Protein AF-A0A811YSM6-F1 (afdb_monomer_lite)

InterPro domains:
  IPR012340 Nucleic acid-binding, OB-fold [G3DSA:2.40.50.140] (1-66)
  IPR012340 Nucleic acid-binding, OB-fold [SSF50249] (1-61)
  IPR013970 Replication factor A protein 3 [PF08661] (2-58)

Structure (mmCIF, N/CA/C/O backbone):
data_AF-A0A811YSM6-F1
#
_entry.id   AF-A0A811YSM6-F1
#
loop_
_atom_site.group_PDB
_atom_site.id
_atom_site.type_symbol
_atom_site.label_atom_id
_atom_site.label_alt_id
_atom_site.label_comp_id
_atom_site.label_asym_id
_atom_site.label_entity_id
_atom_site.label_seq_id
_atom_site.pdbx_PDB_ins_code
_atom_site.Cartn_x
_atom_site.Cartn_y
_atom_site.Cartn_z
_atom_site.occupancy
_atom_site.B_iso_or_equiv
_atom_site.auth_seq_id
_atom_site.auth_comp_id
_atom_site.auth_asym_id
_atom_site.auth_atom_id
_atom_site.pdbx_PDB_model_num
ATOM 1 N N . MET A 1 1 ? 4.400 -13.679 14.980 1.00 64.00 1 MET A N 1
ATOM 2 C CA . MET A 1 1 ? 4.866 -13.168 13.680 1.00 64.00 1 MET A CA 1
ATOM 3 C C . MET A 1 1 ? 6.185 -13.834 13.424 1.00 64.00 1 MET A C 1
ATOM 5 O O . MET A 1 1 ? 7.036 -13.783 14.306 1.00 64.00 1 MET A O 1
ATOM 9 N N . GLU A 1 2 ? 6.290 -14.516 12.297 1.00 75.25 2 GLU A N 1
ATOM 10 C CA . GLU A 1 2 ? 7.574 -15.025 11.838 1.00 75.25 2 GLU A CA 1
ATOM 11 C C . GLU A 1 2 ? 8.394 -13.850 11.278 1.00 75.25 2 GLU A C 1
ATOM 13 O O . GLU A 1 2 ? 7.804 -12.857 10.831 1.00 75.25 2 GLU A O 1
ATOM 18 N N . PRO A 1 3 ? 9.725 -13.881 11.430 1.00 86.38 3 PRO A N 1
ATOM 19 C CA . PRO A 1 3 ? 10.607 -12.851 10.891 1.00 86.38 3 PRO A CA 1
ATOM 20 C C . PRO A 1 3 ? 10.581 -12.848 9.355 1.00 86.38 3 PRO A C 1
ATOM 22 O O . PRO A 1 3 ? 10.016 -13.739 8.730 1.00 86.38 3 PRO A O 1
ATOM 25 N N . PHE A 1 4 ? 11.191 -11.833 8.741 1.00 88.12 4 PHE A N 1
ATOM 26 C CA . PHE A 1 4 ? 11.406 -11.852 7.296 1.00 88.12 4 PHE A CA 1
ATOM 27 C C . PHE A 1 4 ? 12.420 -12.941 6.940 1.00 88.12 4 PHE A C 1
ATOM 29 O O . PHE A 1 4 ? 13.520 -12.957 7.494 1.00 88.12 4 PHE A O 1
ATOM 36 N N . ASP A 1 5 ? 12.044 -13.816 6.012 1.00 87.62 5 ASP A N 1
ATOM 37 C CA . ASP A 1 5 ? 12.923 -14.872 5.502 1.00 87.62 5 ASP A CA 1
ATOM 38 C C . ASP A 1 5 ? 13.960 -14.333 4.499 1.00 87.62 5 ASP A C 1
ATOM 40 O O . ASP A 1 5 ? 15.023 -14.925 4.320 1.00 87.62 5 ASP A O 1
ATOM 44 N N . GLU A 1 6 ? 13.670 -13.189 3.870 1.00 87.94 6 GLU A N 1
ATOM 45 C CA . GLU A 1 6 ? 14.487 -12.559 2.830 1.00 87.94 6 GLU A CA 1
ATOM 46 C C . GLU A 1 6 ? 14.683 -11.058 3.099 1.00 87.94 6 GLU A C 1
ATOM 48 O O . GLU A 1 6 ? 13.914 -10.422 3.828 1.00 87.94 6 GLU A O 1
ATOM 53 N N . GLU A 1 7 ? 15.728 -10.474 2.505 1.00 90.62 7 GLU A N 1
ATOM 54 C CA . GLU A 1 7 ? 15.944 -9.027 2.541 1.00 90.62 7 GLU A CA 1
ATOM 55 C C . GLU A 1 7 ? 14.876 -8.314 1.705 1.00 90.62 7 GLU A C 1
ATOM 57 O O . GLU A 1 7 ? 14.697 -8.598 0.523 1.00 90.62 7 GLU A O 1
ATOM 62 N N . ILE A 1 8 ? 14.199 -7.345 2.318 1.00 92.38 8 ILE A N 1
ATOM 63 C CA . ILE A 1 8 ? 13.215 -6.496 1.647 1.00 92.38 8 ILE A CA 1
ATOM 64 C C . ILE A 1 8 ? 13.783 -5.091 1.450 1.00 92.38 8 ILE A C 1
ATOM 66 O O . ILE A 1 8 ? 14.403 -4.518 2.348 1.00 92.38 8 ILE A O 1
ATOM 70 N N . SER A 1 9 ? 13.559 -4.513 0.274 1.00 92.19 9 SER A N 1
ATOM 71 C CA . SER A 1 9 ? 14.025 -3.164 -0.061 1.00 92.19 9 SER A CA 1
ATO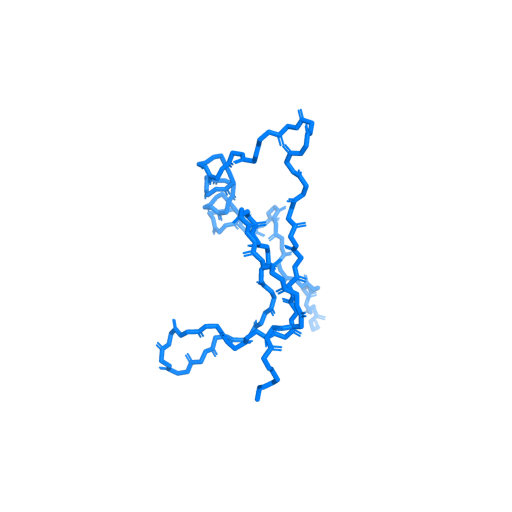M 72 C C . SER A 1 9 ? 13.109 -2.488 -1.085 1.00 92.19 9 SER A C 1
ATOM 74 O O . SER A 1 9 ? 12.225 -3.117 -1.662 1.00 92.19 9 SER A O 1
ATOM 76 N N . GLY A 1 10 ? 13.292 -1.181 -1.297 1.00 94.25 10 GLY A N 1
ATOM 77 C CA . GLY A 1 10 ? 12.502 -0.420 -2.270 1.00 94.25 10 GLY A CA 1
ATOM 78 C C . GLY A 1 10 ? 11.031 -0.263 -1.869 1.00 94.25 10 GLY A C 1
ATOM 79 O O . GLY A 1 10 ? 10.720 0.035 -0.711 1.00 94.25 10 GLY A O 1
ATOM 80 N N . ILE A 1 11 ? 10.127 -0.406 -2.843 1.00 95.75 11 ILE A N 1
ATOM 81 C CA . ILE A 1 11 ? 8.678 -0.248 -2.656 1.00 95.75 11 ILE A CA 1
ATOM 82 C C . ILE A 1 11 ? 8.001 -1.590 -2.380 1.00 95.75 11 ILE A C 1
ATOM 84 O O . ILE A 1 11 ? 8.142 -2.549 -3.138 1.00 95.75 11 ILE A O 1
ATOM 88 N N . LEU A 1 12 ? 7.207 -1.623 -1.309 1.00 96.00 12 LEU A N 1
ATOM 89 C CA . LEU A 1 12 ? 6.430 -2.784 -0.887 1.00 96.00 12 LEU A CA 1
ATOM 90 C C . LEU A 1 12 ? 4.941 -2.445 -0.827 1.00 96.00 12 LEU A C 1
ATOM 92 O O . LEU A 1 12 ? 4.542 -1.459 -0.204 1.00 96.00 12 LEU A O 1
ATOM 96 N N . GLU A 1 13 ? 4.120 -3.308 -1.412 1.00 96.75 13 GLU A N 1
ATOM 97 C CA . GLU A 1 13 ? 2.685 -3.363 -1.160 1.00 96.75 13 GLU A CA 1
ATOM 98 C C . GLU A 1 13 ? 2.429 -4.292 0.029 1.00 96.75 13 GLU A C 1
ATOM 100 O O . GLU A 1 13 ? 2.837 -5.452 0.015 1.00 96.75 13 GLU A O 1
ATOM 105 N N . ILE A 1 14 ? 1.764 -3.785 1.070 1.00 96.50 14 ILE A N 1
ATOM 106 C CA . ILE A 1 14 ? 1.429 -4.549 2.278 1.00 96.50 14 ILE A CA 1
ATOM 107 C C . ILE A 1 14 ? -0.085 -4.724 2.345 1.00 96.50 14 ILE A C 1
ATOM 109 O O . ILE A 1 14 ? -0.828 -3.744 2.406 1.00 96.50 14 ILE A O 1
ATOM 113 N N . VAL A 1 15 ? -0.532 -5.975 2.433 1.00 97.38 15 VAL A N 1
ATOM 114 C CA . VAL A 1 15 ? -1.928 -6.333 2.696 1.00 97.38 15 VAL A CA 1
ATOM 115 C C . VAL A 1 15 ? -2.037 -6.831 4.132 1.00 97.38 15 VAL A C 1
ATOM 117 O O . VAL A 1 15 ? -1.290 -7.706 4.576 1.00 97.38 15 VAL A O 1
ATOM 120 N N . GLY A 1 16 ? -2.970 -6.269 4.894 1.00 96.56 16 GLY A N 1
ATOM 121 C CA . GLY A 1 16 ? -3.109 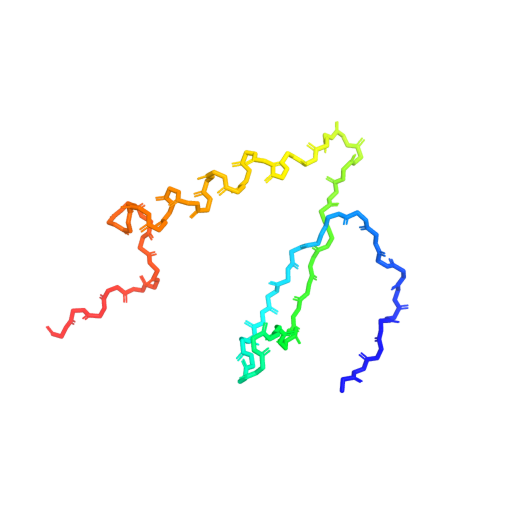-6.598 6.305 1.00 96.56 16 GLY A CA 1
ATOM 122 C C . GLY A 1 16 ? -4.292 -5.918 6.973 1.00 96.56 16 GLY A C 1
ATOM 123 O O . GLY A 1 16 ? -5.136 -5.297 6.330 1.00 96.56 16 GLY A O 1
ATOM 124 N N . ARG A 1 17 ? -4.349 -6.042 8.299 1.00 97.75 17 ARG A N 1
ATOM 125 C CA . ARG A 1 17 ? -5.407 -5.456 9.130 1.00 97.75 17 ARG A CA 1
ATOM 126 C C . ARG A 1 17 ? -4.852 -4.320 9.980 1.00 97.75 17 ARG A C 1
ATOM 128 O O . ARG A 1 17 ? -3.822 -4.489 10.629 1.00 97.75 17 ARG A O 1
ATOM 135 N N . LEU A 1 18 ? -5.569 -3.198 10.040 1.00 97.56 18 LEU A N 1
ATOM 136 C CA . LEU A 1 18 ? -5.269 -2.135 11.000 1.00 97.56 18 LEU A CA 1
ATOM 137 C C . LEU A 1 18 ? -5.446 -2.637 12.437 1.00 97.56 18 LEU A C 1
ATOM 139 O O . LEU A 1 18 ? -6.457 -3.252 12.782 1.00 97.56 18 LEU A O 1
ATOM 143 N N . THR A 1 19 ? -4.460 -2.365 13.282 1.00 97.44 19 THR A N 1
ATOM 144 C CA . THR A 1 19 ? -4.520 -2.646 14.717 1.00 97.44 19 THR A CA 1
ATOM 145 C C . THR A 1 19 ? -5.126 -1.464 15.472 1.00 97.44 19 THR A C 1
ATOM 147 O O . THR A 1 19 ? -5.175 -0.340 14.975 1.00 97.44 19 THR A O 1
ATOM 150 N N . ALA A 1 20 ? -5.506 -1.682 16.734 1.00 97.81 20 ALA A N 1
ATOM 151 C CA . ALA A 1 20 ? -5.962 -0.610 17.624 1.00 97.81 20 ALA A CA 1
ATOM 152 C C . ALA A 1 20 ? -4.901 0.483 17.882 1.00 97.81 20 ALA A C 1
ATOM 154 O O . ALA A 1 20 ? -5.229 1.545 18.398 1.00 97.81 20 ALA A O 1
ATOM 155 N N . LYS A 1 21 ? -3.632 0.236 17.526 1.00 98.00 21 LYS A N 1
ATOM 156 C CA . LYS A 1 21 ? -2.526 1.198 17.639 1.00 98.00 21 LYS A CA 1
ATOM 157 C C . LYS A 1 21 ? -2.234 1.935 16.325 1.00 98.00 21 LYS A C 1
ATOM 159 O O . LYS A 1 21 ? -1.177 2.544 16.213 1.00 98.00 21 LYS A O 1
ATOM 164 N N . ALA A 1 22 ? -3.121 1.841 15.330 1.00 97.06 22 ALA A N 1
ATOM 165 C CA . ALA A 1 22 ? -2.925 2.402 13.990 1.00 97.06 22 ALA A CA 1
ATOM 166 C C . ALA A 1 22 ? -1.650 1.896 13.278 1.00 97.06 22 ALA A C 1
ATOM 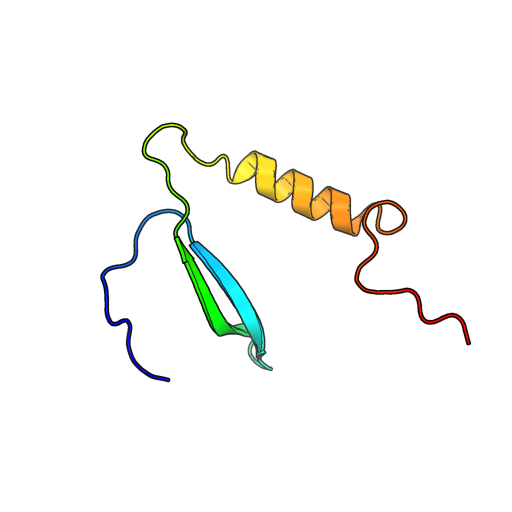168 O O . ALA A 1 22 ? -1.055 2.595 12.464 1.00 97.06 22 ALA A O 1
ATOM 169 N N . THR A 1 23 ? -1.242 0.656 13.567 1.00 97.94 23 THR A N 1
ATOM 170 C CA . THR A 1 23 ? -0.233 -0.075 12.784 1.00 97.94 23 THR A CA 1
ATOM 171 C C . THR A 1 23 ? -0.910 -1.099 11.877 1.00 97.94 23 THR A C 1
ATOM 173 O O . THR A 1 23 ? -2.072 -1.445 12.097 1.00 97.94 23 THR A O 1
ATOM 176 N N . ILE A 1 24 ? -0.202 -1.617 10.874 1.00 97.19 24 ILE A N 1
ATOM 177 C CA . ILE A 1 24 ? -0.715 -2.680 10.002 1.00 97.19 24 ILE A CA 1
ATOM 178 C C . ILE A 1 24 ? -0.160 -4.021 10.484 1.00 97.19 24 ILE A C 1
ATOM 180 O O . ILE A 1 24 ? 1.048 -4.247 10.473 1.00 97.19 24 ILE A O 1
ATOM 184 N N . MET A 1 25 ? -1.046 -4.926 10.897 1.00 96.31 25 MET A N 1
ATOM 185 C CA . MET A 1 25 ? -0.712 -6.335 11.070 1.00 96.31 25 MET A CA 1
ATOM 186 C C . MET A 1 25 ? -0.675 -6.986 9.687 1.00 96.31 25 MET A C 1
ATOM 188 O O . MET A 1 25 ? -1.725 -7.280 9.111 1.00 96.31 25 MET A O 1
ATOM 192 N N . CYS A 1 26 ? 0.537 -7.136 9.152 1.00 95.00 26 CYS A N 1
ATOM 193 C CA . CYS A 1 26 ? 0.797 -7.695 7.828 1.00 95.00 26 CYS A CA 1
ATOM 194 C C . CYS A 1 26 ? 0.304 -9.148 7.732 1.00 95.00 26 CYS A C 1
ATOM 196 O O . CYS A 1 26 ? 0.584 -9.954 8.621 1.00 95.00 26 CYS A O 1
ATOM 198 N N . ALA A 1 27 ? -0.432 -9.455 6.664 1.00 94.81 27 ALA A N 1
ATOM 199 C CA . ALA A 1 27 ? -0.828 -10.808 6.281 1.00 94.81 27 ALA A CA 1
ATOM 200 C C . ALA A 1 27 ? -0.020 -11.302 5.071 1.00 94.81 27 ALA A C 1
ATOM 202 O O . ALA A 1 27 ? 0.360 -12.468 5.025 1.00 94.81 27 ALA A O 1
ATOM 203 N N . SER A 1 28 ? 0.263 -10.413 4.117 1.00 94.56 28 SER A N 1
ATOM 204 C CA . SER A 1 28 ? 1.128 -10.671 2.966 1.00 94.56 28 SER A CA 1
ATOM 205 C C . SER A 1 28 ? 1.742 -9.369 2.457 1.00 94.56 28 SER A C 1
ATOM 207 O O . SER A 1 28 ? 1.196 -8.285 2.683 1.00 94.56 28 SER A O 1
ATOM 209 N N . TYR A 1 29 ? 2.850 -9.473 1.732 1.00 94.88 29 TYR A N 1
ATOM 210 C CA . TYR A 1 29 ? 3.480 -8.340 1.066 1.00 94.88 29 TYR A CA 1
ATOM 211 C C . TYR A 1 29 ? 4.015 -8.742 -0.309 1.00 94.88 29 TYR A C 1
ATOM 213 O O . TYR A 1 29 ? 4.312 -9.912 -0.547 1.00 94.88 29 TYR A O 1
ATOM 221 N N . VAL A 1 30 ? 4.132 -7.766 -1.206 1.00 94.75 30 VAL A N 1
ATOM 222 C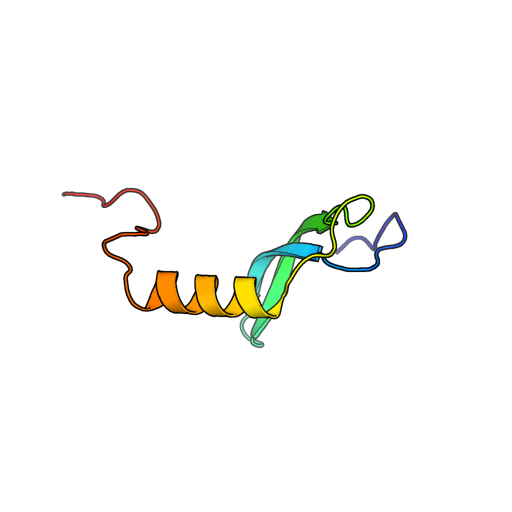 CA . VAL A 1 30 ? 4.750 -7.919 -2.528 1.00 94.75 30 VAL A CA 1
ATOM 223 C C . VAL A 1 30 ? 5.734 -6.776 -2.729 1.00 94.75 30 VAL A C 1
ATOM 225 O O . VAL A 1 30 ? 5.384 -5.613 -2.537 1.00 94.75 30 VAL A O 1
ATOM 228 N N . GLN A 1 31 ? 6.967 -7.096 -3.117 1.00 94.88 31 GLN A N 1
ATOM 229 C CA . GLN A 1 31 ? 7.948 -6.090 -3.515 1.00 94.88 31 GLN A CA 1
ATOM 230 C C . GLN A 1 31 ? 7.745 -5.730 -4.989 1.00 94.88 31 GLN A C 1
ATOM 232 O O . GLN A 1 31 ? 7.686 -6.609 -5.854 1.00 94.88 31 GLN A O 1
ATOM 237 N N . PHE A 1 32 ? 7.623 -4.439 -5.285 1.00 94.62 32 PHE A N 1
ATOM 238 C CA . PHE A 1 32 ? 7.464 -3.969 -6.657 1.00 94.62 32 PHE A CA 1
ATOM 239 C C . PHE A 1 32 ? 8.801 -4.046 -7.396 1.00 94.62 32 PHE A C 1
ATOM 241 O O . PHE A 1 32 ? 9.855 -3.715 -6.853 1.00 94.62 32 PHE A O 1
ATOM 248 N N . LYS A 1 33 ? 8.758 -4.506 -8.651 1.00 90.75 33 LYS A N 1
ATOM 249 C CA . LYS A 1 33 ? 9.936 -4.528 -9.521 1.00 90.75 33 LYS A CA 1
ATOM 250 C C . LYS A 1 33 ? 10.173 -3.133 -10.081 1.00 90.75 33 LYS A C 1
ATOM 252 O O . LYS A 1 33 ? 9.303 -2.590 -10.754 1.00 90.75 33 LYS A O 1
ATOM 257 N N . GLU A 1 34 ? 11.362 -2.601 -9.834 1.00 89.38 34 GLU A N 1
ATOM 258 C CA . GLU A 1 34 ? 11.793 -1.281 -10.314 1.00 89.38 34 GLU A CA 1
ATOM 259 C C . GLU A 1 34 ? 12.990 -1.379 -11.280 1.00 89.38 34 GLU A C 1
ATOM 261 O O . GLU A 1 34 ? 13.730 -0.421 -11.479 1.00 89.38 34 GLU A O 1
ATOM 266 N N . ASP A 1 35 ? 13.198 -2.556 -11.878 1.00 89.25 35 ASP A N 1
ATOM 267 C CA . ASP A 1 35 ? 14.302 -2.851 -12.799 1.00 89.25 35 ASP A CA 1
ATOM 268 C C . ASP A 1 35 ? 14.192 -2.089 -14.128 1.00 89.25 35 ASP A C 1
ATOM 270 O O . ASP A 1 35 ? 15.197 -1.637 -14.673 1.00 89.25 35 ASP A O 1
ATOM 274 N N . ASN A 1 36 ? 12.968 -1.925 -14.636 1.00 87.00 36 ASN A N 1
ATOM 275 C CA . ASN A 1 36 ? 12.698 -1.264 -15.913 1.00 87.00 36 ASN A CA 1
ATOM 276 C C . ASN A 1 36 ? 12.151 0.161 -15.743 1.00 87.00 36 ASN A C 1
ATOM 278 O O . ASN A 1 36 ? 12.477 1.051 -16.533 1.00 87.00 36 ASN A O 1
ATOM 282 N N . HIS A 1 37 ? 11.321 0.386 -14.720 1.00 91.56 37 HIS A N 1
ATOM 283 C CA . HIS A 1 37 ? 10.659 1.661 -14.447 1.00 91.56 37 HIS A CA 1
ATOM 284 C C . HIS A 1 37 ? 10.584 1.907 -12.939 1.00 91.56 37 HIS A C 1
ATOM 286 O O . HIS A 1 37 ? 10.175 1.022 -12.192 1.00 91.56 37 HIS A O 1
ATOM 292 N N . LEU A 1 38 ? 10.947 3.116 -12.505 1.00 94.50 38 LEU A N 1
ATOM 293 C CA . LEU A 1 38 ? 10.823 3.524 -11.104 1.00 94.50 38 LEU A CA 1
ATOM 294 C C . LEU A 1 38 ? 9.352 3.739 -10.747 1.00 94.50 38 LEU A C 1
ATOM 296 O O . LEU A 1 38 ? 8.583 4.277 -11.548 1.00 94.50 38 LEU A O 1
ATOM 300 N N . PHE A 1 39 ? 8.969 3.357 -9.533 1.00 96.06 39 PHE A N 1
ATOM 301 C CA . PHE A 1 39 ? 7.606 3.529 -9.066 1.00 96.06 39 PHE A CA 1
ATOM 302 C C . PHE A 1 39 ? 7.372 4.955 -8.549 1.00 96.06 39 PHE A C 1
ATOM 304 O O . PHE A 1 39 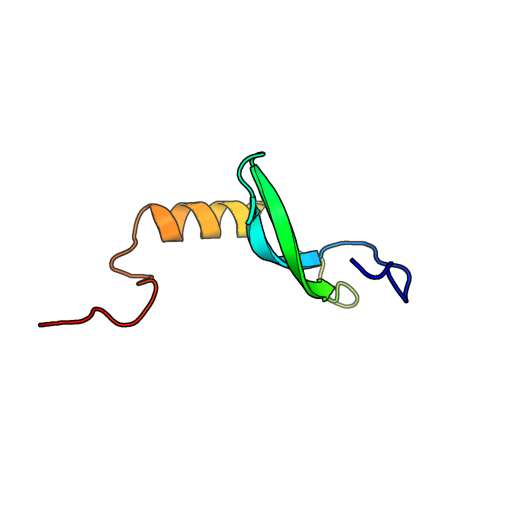? 7.949 5.386 -7.546 1.00 96.06 39 PHE A O 1
ATOM 311 N N . ASP A 1 40 ? 6.476 5.695 -9.202 1.00 96.44 40 ASP A N 1
ATOM 312 C CA . ASP A 1 40 ? 6.101 7.037 -8.755 1.00 96.44 40 ASP A CA 1
ATOM 313 C C . ASP A 1 40 ? 5.109 6.974 -7.581 1.00 96.44 40 ASP A C 1
ATOM 315 O O . ASP A 1 40 ? 3.887 6.883 -7.738 1.00 96.44 40 ASP A O 1
ATOM 319 N N . ARG A 1 41 ? 5.656 7.063 -6.365 1.00 95.75 41 ARG A N 1
ATOM 320 C CA . ARG A 1 41 ? 4.871 7.112 -5.123 1.00 95.75 41 ARG A CA 1
ATOM 321 C C . ARG A 1 41 ? 3.966 8.340 -5.029 1.00 95.75 41 ARG A C 1
ATOM 323 O O . ARG A 1 41 ? 2.934 8.267 -4.364 1.00 95.75 41 ARG A O 1
ATOM 330 N N . GLY A 1 42 ? 4.367 9.465 -5.623 1.00 97.94 42 GLY A N 1
ATOM 331 C CA . GLY A 1 42 ? 3.597 10.706 -5.598 1.00 97.94 42 GLY A CA 1
ATOM 332 C C . GLY A 1 42 ? 2.326 1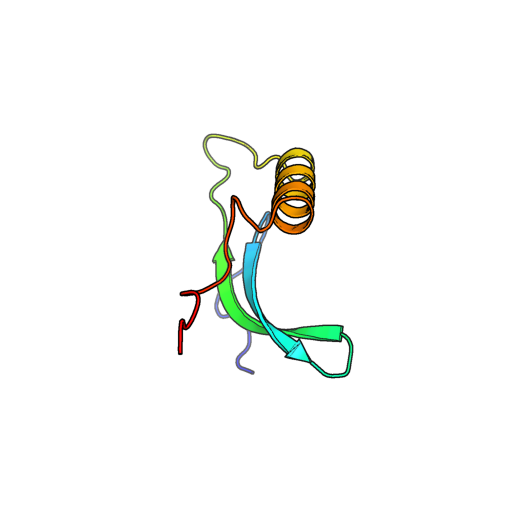0.556 -6.421 1.00 97.94 42 GLY A C 1
ATOM 333 O O . GLY A 1 42 ? 1.232 10.790 -5.910 1.00 97.94 42 GLY A O 1
ATOM 334 N N . LEU A 1 43 ? 2.466 10.055 -7.649 1.00 98.25 43 LEU A N 1
ATOM 335 C CA . LEU A 1 43 ? 1.335 9.752 -8.521 1.00 98.25 43 LEU A CA 1
ATOM 336 C C . LEU A 1 43 ? 0.399 8.702 -7.903 1.00 98.25 43 LEU A C 1
ATOM 338 O O . LEU A 1 43 ? -0.818 8.888 -7.911 1.00 98.25 43 LEU A O 1
ATOM 342 N N . TYR A 1 44 ? 0.949 7.632 -7.315 1.00 98.25 44 TYR A N 1
ATOM 343 C CA . TYR A 1 44 ? 0.143 6.619 -6.625 1.00 98.25 44 TYR A CA 1
ATOM 344 C C . TYR A 1 44 ? -0.663 7.210 -5.458 1.00 98.25 44 TYR A C 1
ATOM 346 O O . TYR A 1 44 ? -1.841 6.900 -5.297 1.00 98.25 44 TYR A O 1
ATOM 354 N N . ASN A 1 45 ? -0.066 8.102 -4.662 1.00 98.56 45 ASN A N 1
ATOM 355 C CA . ASN A 1 45 ? -0.760 8.767 -3.561 1.00 98.56 45 ASN A CA 1
ATOM 356 C C . ASN A 1 45 ? -1.927 9.644 -4.045 1.00 98.56 45 ASN A C 1
ATOM 358 O O . ASN A 1 45 ? -2.987 9.641 -3.421 1.00 98.56 45 ASN A O 1
ATOM 362 N N . GLU A 1 46 ? -1.769 10.358 -5.164 1.00 98.69 46 GLU A N 1
ATOM 363 C CA . GLU A 1 46 ? -2.885 11.103 -5.762 1.00 98.69 46 GLU A CA 1
ATOM 364 C C . GLU A 1 46 ? -3.989 10.167 -6.266 1.00 98.69 46 GLU A C 1
ATOM 366 O O . GLU A 1 46 ? -5.165 10.427 -6.019 1.00 98.69 46 GLU A O 1
ATOM 371 N N . ALA A 1 47 ? -3.636 9.027 -6.870 1.00 98.38 47 ALA A N 1
ATOM 372 C CA . ALA A 1 47 ? -4.619 8.014 -7.251 1.00 98.38 47 ALA A CA 1
ATOM 373 C C . ALA A 1 47 ? -5.397 7.480 -6.032 1.00 98.38 47 ALA A C 1
ATOM 375 O O . ALA A 1 47 ? -6.621 7.384 -6.088 1.00 98.38 47 ALA A O 1
ATOM 376 N N . VAL A 1 48 ? -4.724 7.208 -4.906 1.00 98.06 48 VAL A N 1
ATOM 377 C CA . VAL A 1 48 ? -5.382 6.794 -3.652 1.00 98.06 48 VAL A CA 1
ATOM 378 C C . VAL A 1 48 ? -6.344 7.867 -3.140 1.00 98.06 48 VAL A C 1
ATOM 380 O O . VAL A 1 48 ? -7.432 7.537 -2.676 1.00 98.06 48 VAL A O 1
ATOM 383 N N . LYS A 1 49 ? -6.000 9.155 -3.226 1.00 98.50 49 LYS A N 1
ATOM 384 C CA . LYS A 1 49 ? -6.938 10.226 -2.846 1.00 98.50 49 LYS A CA 1
ATOM 385 C C . LYS A 1 49 ? -8.178 10.225 -3.740 1.00 98.50 49 LYS A C 1
ATOM 387 O O . LYS A 1 49 ? -9.288 10.279 -3.220 1.00 98.50 49 LYS A O 1
ATOM 392 N N . ILE A 1 50 ? -7.993 10.086 -5.054 1.00 98.31 50 ILE A N 1
ATOM 393 C CA . ILE A 1 50 ? -9.086 10.047 -6.036 1.00 98.31 50 ILE A CA 1
ATOM 394 C C . ILE A 1 50 ? -10.033 8.867 -5.766 1.00 98.31 50 ILE A C 1
ATOM 396 O O . ILE A 1 50 ? -11.246 9.044 -5.849 1.00 98.31 50 ILE A O 1
ATOM 400 N N . THR A 1 51 ? -9.532 7.681 -5.392 1.00 97.00 51 THR A N 1
ATOM 401 C CA . THR A 1 51 ? -10.419 6.537 -5.085 1.00 97.00 51 THR A CA 1
ATOM 402 C C . THR A 1 51 ? -11.323 6.794 -3.880 1.00 97.00 51 THR A C 1
ATOM 404 O O . THR A 1 51 ? -12.455 6.315 -3.856 1.00 97.00 51 THR A O 1
ATOM 407 N N . HIS A 1 52 ? -10.858 7.577 -2.904 1.00 95.88 52 HIS A N 1
ATOM 408 C CA . HIS A 1 52 ? -11.660 7.979 -1.748 1.00 95.88 52 HIS A CA 1
ATOM 409 C C . HIS A 1 52 ? -12.578 9.170 -2.051 1.00 95.88 52 HIS A C 1
ATOM 411 O O . HIS A 1 52 ? -13.657 9.261 -1.470 1.00 95.88 52 HIS A O 1
ATOM 417 N N . GLU A 1 53 ? -12.167 10.077 -2.940 1.00 97.94 53 GLU A N 1
ATOM 418 C CA . GLU A 1 53 ? -12.969 11.228 -3.370 1.00 97.94 53 GLU A CA 1
ATOM 419 C C . GLU A 1 53 ? -14.137 10.812 -4.279 1.00 97.94 53 GLU A C 1
ATOM 421 O O . GLU A 1 53 ? -15.224 11.386 -4.194 1.00 97.94 53 GLU A O 1
ATOM 426 N N . PHE A 1 54 ? -13.948 9.773 -5.099 1.00 96.50 54 PHE A N 1
ATOM 427 C CA . PHE A 1 54 ? -14.944 9.290 -6.060 1.00 96.50 54 PHE A CA 1
ATOM 428 C C . PHE A 1 54 ? -15.281 7.791 -5.898 1.00 96.50 54 PHE A C 1
ATOM 430 O O . PHE A 1 54 ? -15.126 7.009 -6.846 1.00 96.50 54 PHE A O 1
ATOM 437 N N . PRO A 1 55 ? -15.799 7.353 -4.735 1.00 95.12 55 PRO A N 1
ATOM 438 C CA . PRO A 1 55 ? -16.056 5.937 -4.450 1.00 95.12 55 PRO A CA 1
ATOM 439 C C . PRO A 1 55 ? -17.096 5.294 -5.384 1.00 95.12 55 PRO A C 1
ATOM 441 O O . PRO A 1 55 ? -17.090 4.083 -5.579 1.00 95.12 55 PRO A O 1
ATOM 444 N N . GLN A 1 56 ? -17.969 6.084 -6.014 1.00 93.81 56 GLN A N 1
ATOM 445 C CA . GLN A 1 56 ? -18.935 5.607 -7.010 1.00 93.81 56 GLN A CA 1
ATOM 446 C C . GLN A 1 56 ? -18.281 5.057 -8.287 1.00 93.81 56 GLN A C 1
ATOM 448 O O . GLN A 1 56 ? -18.901 4.264 -8.992 1.00 93.81 56 GLN A O 1
ATOM 453 N N . PHE A 1 57 ? -17.049 5.474 -8.592 1.00 95.38 57 PHE A N 1
ATOM 454 C CA . PHE A 1 57 ? -16.283 4.981 -9.741 1.00 95.38 57 PHE A CA 1
ATOM 455 C C . PHE A 1 57 ? -15.232 3.939 -9.343 1.00 95.38 57 PHE A C 1
ATOM 457 O O . PHE A 1 57 ? -14.696 3.253 -10.210 1.00 95.38 57 PHE A O 1
ATOM 464 N N . PHE A 1 58 ? -14.967 3.792 -8.042 1.00 95.25 58 PHE A N 1
ATOM 465 C CA . PHE A 1 58 ? -14.065 2.788 -7.486 1.00 95.25 58 PHE A CA 1
ATOM 466 C C . PHE A 1 58 ? -14.709 2.093 -6.270 1.00 95.25 58 PHE A C 1
ATOM 468 O O . PHE A 1 58 ? -14.280 2.290 -5.130 1.00 95.25 58 PHE A O 1
ATOM 475 N N . PRO A 1 59 ? -15.789 1.317 -6.484 1.00 92.50 59 PRO A N 1
ATOM 476 C CA . PRO A 1 59 ? -16.533 0.708 -5.392 1.00 92.50 59 PRO A CA 1
ATOM 477 C C . PRO A 1 59 ? -15.688 -0.351 -4.677 1.00 92.50 59 PRO A C 1
ATOM 479 O O . PRO A 1 59 ? -15.074 -1.215 -5.305 1.00 92.50 59 PRO A O 1
ATOM 482 N N . LEU A 1 60 ? -15.693 -0.309 -3.344 1.00 91.31 60 LEU A N 1
ATOM 483 C CA . LEU A 1 60 ? -15.055 -1.328 -2.519 1.00 91.31 60 LEU A CA 1
ATOM 484 C C . LEU A 1 60 ? -16.064 -2.435 -2.180 1.00 91.31 60 LEU A C 1
ATOM 486 O O . LEU A 1 60 ? -17.014 -2.211 -1.432 1.00 91.31 60 LEU A O 1
ATOM 490 N N . GLY A 1 61 ? -15.823 -3.643 -2.694 1.00 85.25 61 GLY A N 1
ATOM 491 C CA . GLY A 1 61 ? -16.691 -4.806 -2.489 1.00 85.25 61 GLY A CA 1
ATOM 492 C C . GLY A 1 61 ? -17.910 -4.843 -3.419 1.00 85.25 61 GLY A C 1
ATOM 493 O O . GLY A 1 61 ? -18.134 -3.950 -4.233 1.00 85.25 61 GLY A O 1
ATOM 494 N N . VAL A 1 62 ? -18.702 -5.913 -3.318 1.00 75.50 62 VAL A N 1
ATOM 495 C CA . VAL A 1 62 ? -19.989 -6.011 -4.022 1.00 75.50 62 VAL A CA 1
ATOM 496 C C . VAL A 1 62 ? -21.017 -5.252 -3.190 1.00 75.50 62 VAL A C 1
ATOM 498 O O . VAL A 1 62 ? -21.184 -5.559 -2.010 1.00 75.50 62 VAL A O 1
ATOM 501 N N . VAL A 1 63 ? -21.701 -4.269 -3.779 1.00 63.53 63 VAL A N 1
ATOM 502 C CA . VAL A 1 63 ? -22.834 -3.600 -3.124 1.00 63.53 63 VAL A CA 1
ATOM 503 C C . VAL A 1 63 ? -23.881 -4.678 -2.835 1.00 63.53 63 VAL A C 1
ATOM 505 O O . VAL A 1 63 ? -24.494 -5.213 -3.756 1.00 63.53 63 VAL A O 1
ATOM 508 N N . GLN A 1 64 ? -24.033 -5.068 -1.569 1.00 52.47 64 GLN A N 1
ATOM 509 C CA . GLN A 1 64 ? -25.069 -6.007 -1.151 1.00 52.47 64 GLN A CA 1
ATOM 510 C C . GLN A 1 64 ? -26.408 -5.270 -1.263 1.00 52.47 64 GLN A C 1
ATOM 512 O O . GLN A 1 64 ? -26.796 -4.518 -0.371 1.00 52.47 64 GLN A O 1
ATOM 517 N N . TYR A 1 65 ? -27.082 -5.413 -2.403 1.00 52.59 65 TYR A N 1
ATOM 518 C CA . TYR A 1 65 ? -28.489 -5.047 -2.512 1.00 52.59 65 TYR A CA 1
ATOM 519 C C . TYR A 1 65 ? -29.281 -6.103 -1.731 1.00 52.59 65 TYR A C 1
ATOM 521 O O . TYR A 1 65 ? -29.263 -7.276 -2.108 1.00 52.59 65 TYR A O 1
ATOM 529 N N . ASN A 1 66 ? -29.886 -5.696 -0.611 1.00 43.16 66 ASN A N 1
ATOM 530 C CA . ASN A 1 66 ? -30.911 -6.486 0.081 1.00 43.16 66 ASN A CA 1
ATOM 531 C C . ASN A 1 66 ? -32.164 -6.619 -0.787 1.00 43.16 66 ASN A C 1
ATOM 533 O O . ASN A 1 66 ? -32.517 -5.613 -1.447 1.00 43.16 66 ASN A O 1
#

pLDDT: mean 91.17, std 11.53, range [43.16, 98.69]

Radius of gyration: 15.7 Å; chains: 1; bounding box: 47×26×34 Å

Secondary structure (DSSP, 8-state):
-PPPSS---S-EEEEEEE-TTS-EEEEEEEEPP-SSS---HHHHHHHHHHHHH-TTTS--S-----

Organism: Nyctereutes procyonoides (NCBI:txid34880)

Sequence (66 aa):
MEPFDEEISGILEIVGRLTAKATIMCASYVQFKEDNHLFDRGLYNEAVKITHEFPQFFPLGVVQYN

Foldseek 3Di:
DDDDPDDDDDDKDFDADQDPVRDGPGPDMDHDDPPPHHDDPVVVVVVVVVCVVCVVVVPDDDPPDD